Protein AF-A0A7C1RM01-F1 (afdb_monomer_lite)

Structure (mmCIF, N/CA/C/O backbone):
data_AF-A0A7C1RM01-F1
#
_entry.id   AF-A0A7C1RM01-F1
#
loop_
_atom_site.group_PDB
_atom_site.id
_atom_site.type_symbol
_atom_site.label_atom_id
_atom_site.label_alt_id
_atom_site.label_comp_id
_atom_site.label_asym_id
_atom_site.label_entity_id
_atom_site.label_seq_id
_atom_site.pdbx_PDB_ins_code
_atom_site.Cartn_x
_atom_site.Cartn_y
_atom_site.Cartn_z
_atom_site.occupancy
_atom_site.B_iso_or_equiv
_atom_site.auth_seq_id
_atom_site.auth_comp_id
_atom_site.auth_asym_id
_atom_site.auth_atom_id
_atom_site.pdbx_PDB_model_num
ATOM 1 N N . MET A 1 1 ? -4.391 21.012 17.751 1.00 65.88 1 MET A N 1
ATOM 2 C CA . MET A 1 1 ? -4.973 19.839 17.052 1.00 65.88 1 MET A CA 1
ATOM 3 C C . MET A 1 1 ? -4.361 19.660 15.661 1.00 65.88 1 MET A C 1
ATOM 5 O O . MET A 1 1 ? -3.686 18.663 15.457 1.00 65.88 1 MET A O 1
ATOM 9 N N . LEU A 1 2 ? -4.520 20.613 14.727 1.00 83.38 2 LEU A N 1
ATOM 10 C CA . LEU A 1 2 ? -3.969 20.498 13.360 1.00 83.38 2 LEU A CA 1
ATOM 11 C C . LEU A 1 2 ? -2.437 20.622 13.273 1.00 83.38 2 LEU A C 1
ATOM 13 O O . LEU A 1 2 ? -1.828 20.063 12.369 1.00 83.38 2 LEU A O 1
ATOM 17 N N . GLU A 1 3 ? -1.803 21.294 14.234 1.00 90.94 3 GLU A N 1
ATOM 18 C CA . GLU A 1 3 ? -0.340 21.450 14.289 1.00 90.94 3 GLU A CA 1
ATOM 19 C C . GLU A 1 3 ? 0.407 20.107 14.355 1.00 90.94 3 GLU A C 1
ATOM 21 O O . GLU A 1 3 ? 1.498 19.980 13.806 1.00 90.94 3 GLU A O 1
ATOM 26 N N . ASN A 1 4 ? -0.221 19.067 14.916 1.00 91.81 4 ASN A N 1
ATOM 27 C CA . ASN A 1 4 ? 0.348 17.717 14.983 1.00 91.81 4 ASN A CA 1
ATOM 28 C C . ASN A 1 4 ? 0.465 17.032 13.609 1.00 91.81 4 ASN A C 1
ATOM 30 O O . ASN A 1 4 ? 1.186 16.048 13.482 1.00 91.81 4 ASN A O 1
ATOM 34 N N . TYR A 1 5 ? -0.211 17.543 12.575 1.00 94.50 5 TYR A N 1
ATOM 35 C CA . TYR A 1 5 ? -0.106 17.027 11.206 1.00 94.50 5 TYR A CA 1
ATOM 36 C C . TYR A 1 5 ? 1.034 17.679 10.415 1.00 94.50 5 TYR A C 1
ATOM 38 O O . TYR A 1 5 ? 1.442 17.146 9.382 1.00 94.50 5 TYR A O 1
ATOM 46 N N . ILE A 1 6 ? 1.591 18.800 10.895 1.00 95.19 6 ILE A N 1
ATOM 47 C CA . ILE A 1 6 ? 2.700 19.495 10.226 1.00 95.19 6 ILE A CA 1
ATOM 48 C C . ILE A 1 6 ? 3.919 18.567 10.063 1.00 95.19 6 ILE A C 1
ATOM 50 O O . ILE A 1 6 ? 4.421 18.476 8.941 1.00 95.19 6 ILE A O 1
ATOM 54 N N . PRO A 1 7 ? 4.369 17.809 11.088 1.00 95.88 7 PRO A N 1
ATOM 55 C CA . PRO A 1 7 ? 5.474 16.863 10.926 1.00 95.88 7 PRO A CA 1
ATOM 56 C C . PRO A 1 7 ? 5.212 15.792 9.859 1.00 95.88 7 PRO A C 1
ATOM 58 O O . PRO A 1 7 ? 6.122 15.445 9.109 1.00 95.88 7 PRO A O 1
ATOM 61 N N . VAL A 1 8 ? 3.971 15.303 9.745 1.00 96.00 8 VAL A N 1
ATOM 62 C CA . VAL A 1 8 ? 3.583 14.297 8.740 1.00 96.00 8 VAL A CA 1
ATOM 63 C C . VAL A 1 8 ? 3.690 14.874 7.330 1.00 96.00 8 VAL A C 1
ATOM 65 O O . VAL A 1 8 ? 4.280 14.254 6.446 1.00 96.00 8 VAL A O 1
ATOM 68 N N . LEU A 1 9 ? 3.179 16.089 7.118 1.00 96.25 9 LEU A N 1
ATOM 69 C CA . LEU A 1 9 ? 3.267 16.770 5.825 1.00 96.25 9 LEU A CA 1
ATOM 70 C C . LEU A 1 9 ? 4.715 17.078 5.438 1.00 96.25 9 LEU A C 1
ATOM 72 O O . LEU A 1 9 ? 5.098 16.872 4.287 1.00 96.25 9 LEU A O 1
ATOM 76 N N . VAL A 1 10 ? 5.533 17.519 6.397 1.00 97.00 10 VAL A N 1
ATOM 77 C CA . VAL A 1 10 ? 6.968 17.745 6.181 1.00 97.00 10 VAL A CA 1
ATOM 78 C C . VAL A 1 10 ? 7.660 16.439 5.798 1.00 97.00 10 VAL A C 1
ATOM 80 O O . VAL A 1 10 ? 8.437 16.430 4.848 1.00 97.00 10 VAL A O 1
ATOM 83 N N . PHE A 1 11 ? 7.350 15.328 6.469 1.00 97.56 11 PHE A N 1
ATOM 84 C CA . PHE A 1 11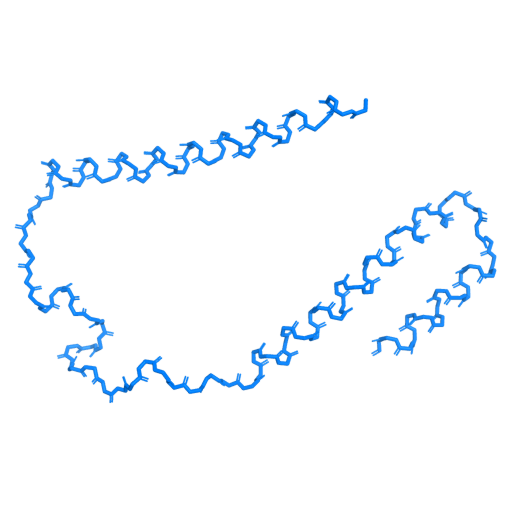 ? 7.928 14.025 6.145 1.00 97.56 11 PHE A CA 1
ATOM 85 C C . PHE A 1 11 ? 7.578 13.574 4.722 1.00 97.56 11 PHE A C 1
ATOM 87 O O . PHE A 1 11 ? 8.469 13.187 3.965 1.00 97.56 11 PHE A O 1
ATOM 94 N N . ILE A 1 12 ? 6.308 13.695 4.321 1.00 97.88 12 ILE A N 1
ATOM 95 C CA . ILE A 1 12 ? 5.866 13.394 2.951 1.00 97.88 12 ILE A CA 1
ATOM 96 C C . ILE A 1 12 ? 6.603 14.287 1.945 1.00 97.88 12 ILE A C 1
ATOM 98 O O . ILE A 1 12 ? 7.149 13.787 0.961 1.00 97.88 12 ILE A O 1
ATOM 102 N N . ALA A 1 13 ? 6.670 15.596 2.201 1.00 98.19 13 ALA A N 1
ATOM 103 C CA . ALA A 1 13 ? 7.330 16.547 1.312 1.00 98.19 13 ALA A CA 1
ATOM 104 C C . ALA A 1 13 ? 8.828 16.246 1.156 1.00 98.19 13 ALA A C 1
ATOM 106 O O . ALA A 1 13 ? 9.338 16.222 0.037 1.00 98.19 13 ALA A O 1
ATOM 107 N N . VAL A 1 14 ? 9.530 15.965 2.257 1.00 98.25 14 VAL A N 1
ATOM 108 C CA . VAL A 1 14 ? 10.946 15.574 2.245 1.00 98.25 14 VAL A CA 1
ATOM 109 C C . VAL A 1 14 ? 11.143 14.254 1.505 1.00 98.25 14 VAL A C 1
ATOM 111 O O . VAL A 1 14 ? 12.057 14.165 0.688 1.00 98.25 14 VAL A O 1
ATOM 114 N N . GLY A 1 15 ? 10.277 13.259 1.715 1.00 98.25 15 GLY A N 1
ATOM 115 C CA . GLY A 1 15 ? 10.327 11.985 0.994 1.00 98.25 15 GLY A CA 1
ATOM 116 C C . GLY A 1 15 ? 10.192 12.164 -0.520 1.00 98.25 15 GLY A C 1
ATOM 117 O O . GLY A 1 15 ? 11.023 11.663 -1.281 1.00 98.25 15 GLY A O 1
ATOM 118 N N . PHE A 1 16 ? 9.210 12.951 -0.963 1.00 98.31 16 PHE A N 1
ATOM 119 C CA . PHE A 1 16 ? 9.042 13.294 -2.378 1.00 98.31 16 PHE A CA 1
ATOM 120 C C . PHE A 1 16 ? 10.230 14.080 -2.936 1.00 98.31 16 PHE A C 1
ATOM 122 O O . PHE A 1 16 ? 10.726 13.748 -4.014 1.00 98.31 16 PHE A O 1
ATOM 129 N N . MET A 1 17 ? 10.717 15.090 -2.207 1.00 98.38 17 MET A N 1
ATOM 130 C CA . MET A 1 17 ? 11.887 15.875 -2.608 1.00 98.38 17 MET A CA 1
ATOM 131 C C . MET A 1 17 ? 13.125 14.993 -2.760 1.00 98.38 17 MET A C 1
ATOM 133 O O . MET A 1 17 ? 13.842 15.118 -3.749 1.00 98.38 17 MET A O 1
ATOM 137 N N . MET A 1 18 ? 13.354 14.071 -1.827 1.00 98.19 18 MET A N 1
ATOM 138 C CA . MET A 1 18 ? 14.489 13.155 -1.860 1.00 98.19 18 MET A CA 1
ATOM 139 C C . MET A 1 18 ? 14.384 12.167 -3.030 1.00 98.19 18 MET A C 1
ATOM 141 O O . MET A 1 18 ? 15.345 11.984 -3.777 1.00 98.19 18 MET A O 1
ATOM 145 N N . GLY A 1 19 ? 13.205 11.576 -3.252 1.00 98.12 19 GLY A N 1
ATOM 146 C CA . GLY A 1 19 ? 12.965 10.689 -4.394 1.00 98.12 19 GLY A CA 1
ATOM 147 C C . GLY A 1 19 ? 13.177 11.401 -5.734 1.00 98.12 19 GLY A C 1
ATOM 148 O O . GLY A 1 19 ? 13.890 10.901 -6.606 1.00 98.12 19 GLY A O 1
ATOM 149 N N . ALA A 1 20 ? 12.632 12.611 -5.878 1.00 98.06 20 ALA A N 1
ATOM 150 C CA . ALA A 1 20 ? 12.835 13.438 -7.061 1.00 98.06 20 ALA A CA 1
ATOM 151 C C . ALA A 1 20 ? 14.311 13.829 -7.241 1.00 98.06 20 ALA A C 1
ATOM 153 O O . ALA A 1 20 ? 14.830 13.743 -8.356 1.00 98.06 20 ALA A O 1
ATOM 154 N N . MET A 1 21 ? 15.002 14.202 -6.158 1.00 98.12 21 MET A N 1
ATOM 155 C CA . MET A 1 21 ? 16.430 14.522 -6.166 1.00 98.12 21 MET A CA 1
ATOM 156 C C . MET A 1 21 ? 17.248 13.348 -6.705 1.00 98.12 21 MET A C 1
ATOM 158 O O . MET A 1 21 ? 18.029 13.548 -7.632 1.00 98.12 21 MET A O 1
ATOM 162 N N . PHE A 1 22 ? 17.054 12.130 -6.194 1.00 97.69 22 PHE A N 1
ATOM 163 C CA . PHE A 1 22 ? 17.815 10.966 -6.655 1.00 97.69 22 PHE A CA 1
ATOM 164 C C . PHE A 1 22 ? 17.529 10.607 -8.114 1.00 97.69 22 PHE A C 1
ATOM 166 O O . PHE A 1 22 ? 18.462 10.309 -8.860 1.00 97.69 22 PHE A O 1
ATOM 173 N N . ILE A 1 23 ? 16.272 10.700 -8.560 1.00 97.50 23 ILE A N 1
ATOM 174 C CA . ILE A 1 23 ? 15.920 10.483 -9.970 1.00 97.50 23 ILE A CA 1
ATOM 175 C C . ILE A 1 23 ? 16.593 11.534 -10.865 1.00 97.50 23 ILE A C 1
ATOM 177 O O . ILE A 1 23 ? 17.160 11.193 -11.906 1.00 97.50 23 ILE A O 1
ATOM 181 N N . MET A 1 24 ? 16.552 12.810 -10.475 1.00 97.25 24 MET A N 1
ATOM 182 C CA . MET A 1 24 ? 17.166 13.904 -11.233 1.00 97.25 24 MET A CA 1
ATOM 183 C C . MET A 1 24 ? 18.687 13.786 -11.262 1.00 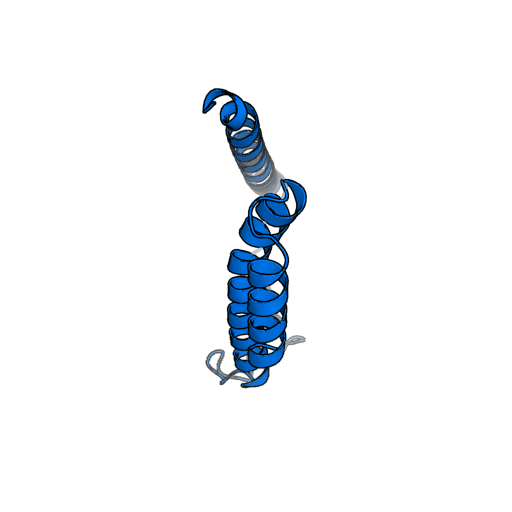97.25 24 MET A C 1
ATOM 185 O O . MET A 1 24 ? 19.287 13.888 -12.332 1.00 97.25 24 MET A O 1
ATOM 189 N N . PHE A 1 25 ? 19.302 13.509 -10.115 1.00 96.69 25 PHE A N 1
ATOM 190 C CA . PHE A 1 25 ? 20.735 13.282 -10.000 1.00 96.69 25 PHE A CA 1
ATOM 191 C C . PHE A 1 25 ? 21.175 12.107 -10.879 1.00 96.69 25 PHE A C 1
ATOM 193 O O . PHE A 1 25 ? 22.077 12.265 -11.699 1.00 96.69 25 PHE A O 1
ATOM 200 N N . GLY A 1 26 ? 20.475 10.970 -10.804 1.00 95.50 26 GLY A N 1
ATOM 201 C CA . GLY A 1 26 ? 20.732 9.805 -11.650 1.00 95.50 26 GLY A CA 1
ATOM 202 C C . GLY A 1 26 ? 20.626 10.123 -13.143 1.00 95.50 26 GLY A C 1
ATOM 203 O O . GLY A 1 26 ? 21.494 9.726 -13.919 1.00 95.50 26 GLY A O 1
ATOM 204 N N . LYS A 1 27 ? 19.623 10.906 -13.562 1.00 94.81 27 LYS A N 1
ATOM 205 C CA . LYS A 1 27 ? 19.475 11.351 -14.960 1.00 94.81 27 LYS A CA 1
ATOM 206 C C . LYS A 1 27 ? 20.602 12.280 -15.415 1.00 94.81 27 LYS A C 1
ATOM 208 O O . LYS A 1 27 ? 21.098 12.111 -16.527 1.00 94.81 27 LYS A O 1
ATOM 213 N N . ILE A 1 28 ? 20.997 13.253 -14.591 1.00 95.38 28 ILE A N 1
ATOM 214 C CA . ILE A 1 28 ? 22.085 14.194 -14.908 1.00 95.38 28 ILE A CA 1
ATOM 215 C C . ILE A 1 28 ? 23.406 13.433 -15.030 1.00 95.38 28 ILE A C 1
ATOM 217 O O . ILE A 1 28 ? 24.103 13.559 -16.034 1.00 95.38 28 ILE A O 1
ATOM 221 N N . PHE A 1 29 ? 23.713 12.593 -14.044 1.00 94.38 29 PHE A N 1
ATOM 222 C CA . PHE A 1 29 ? 24.943 11.811 -14.016 1.00 94.38 29 PHE A CA 1
ATOM 223 C C . PHE A 1 29 ? 24.995 10.800 -15.166 1.00 94.38 29 PHE A C 1
ATOM 225 O O . PHE A 1 29 ? 26.016 10.678 -15.840 1.00 94.38 29 PHE A O 1
ATOM 232 N N . SER A 1 30 ? 23.866 10.148 -15.468 1.00 92.12 30 SER A N 1
ATOM 233 C CA . SER A 1 30 ? 23.732 9.288 -16.643 1.00 92.12 30 SER A CA 1
ATOM 234 C C . SER A 1 30 ? 23.984 10.067 -17.934 1.00 92.12 30 SER A C 1
ATOM 236 O O . SER A 1 30 ? 24.793 9.629 -18.738 1.00 92.12 30 SER A O 1
ATOM 238 N N . LYS A 1 31 ? 23.397 11.255 -18.130 1.00 90.00 31 LYS A N 1
ATOM 239 C CA . LYS A 1 31 ? 23.679 12.073 -19.325 1.00 90.00 31 LYS A CA 1
ATOM 240 C C . LYS A 1 31 ? 25.152 12.466 -19.466 1.00 90.00 31 LYS A C 1
ATOM 242 O O . LYS A 1 31 ? 25.628 12.562 -20.590 1.00 90.00 31 LYS A O 1
ATOM 247 N N . LEU A 1 32 ? 25.850 12.711 -18.357 1.00 92.81 32 LEU A N 1
ATOM 248 C CA . LEU A 1 32 ? 27.252 13.139 -18.370 1.00 92.81 32 LEU A CA 1
ATOM 249 C C . LEU A 1 32 ? 28.234 11.983 -18.602 1.00 92.81 32 LEU A C 1
ATOM 251 O O . LEU A 1 32 ? 29.262 12.187 -19.241 1.00 92.81 32 LEU A O 1
ATOM 255 N N . LEU A 1 33 ? 27.941 10.788 -18.080 1.00 93.81 33 LEU A N 1
ATOM 256 C CA . LEU A 1 33 ? 28.891 9.666 -18.064 1.00 93.81 33 LEU A CA 1
ATOM 257 C C . LEU A 1 33 ? 28.523 8.497 -18.982 1.00 93.81 33 LEU A C 1
ATOM 259 O O . LEU A 1 33 ? 29.363 7.637 -19.248 1.00 93.81 33 LEU A O 1
ATOM 263 N N . LYS A 1 34 ? 27.273 8.404 -19.442 1.00 89.00 34 LYS A N 1
ATOM 264 C CA . LYS A 1 34 ? 26.814 7.272 -20.252 1.00 89.00 34 LYS A CA 1
ATOM 265 C C . LYS A 1 34 ? 27.442 7.316 -21.643 1.00 89.00 34 LYS A C 1
ATOM 267 O O . LYS A 1 34 ? 27.436 8.336 -22.324 1.00 89.00 34 LYS A O 1
ATOM 272 N N . VAL A 1 35 ? 27.849 6.145 -22.126 1.00 87.19 35 VAL A N 1
ATOM 273 C CA . VAL A 1 35 ? 28.079 5.917 -23.557 1.00 87.19 35 VAL A CA 1
ATOM 274 C C . VAL A 1 35 ? 26.721 5.748 -24.239 1.00 87.19 35 VAL A C 1
ATOM 276 O O . VAL A 1 35 ? 26.118 4.671 -24.209 1.00 87.19 35 VAL A O 1
ATOM 279 N N . ASP A 1 36 ? 26.199 6.833 -24.807 1.00 85.12 36 ASP A N 1
ATOM 280 C CA . ASP A 1 36 ? 24.871 6.834 -25.415 1.00 85.12 36 ASP A CA 1
ATOM 281 C C . ASP A 1 36 ? 24.896 6.221 -26.823 1.00 85.12 36 ASP A C 1
ATOM 283 O O . ASP A 1 36 ? 25.333 6.831 -27.796 1.00 85.12 36 ASP A O 1
ATOM 287 N N . ARG A 1 37 ? 24.466 4.959 -26.919 1.00 89.44 37 ARG A N 1
ATOM 288 C CA . ARG A 1 37 ? 24.313 4.214 -28.180 1.00 89.44 37 ARG A CA 1
ATOM 289 C C . ARG A 1 37 ? 22.940 3.542 -28.214 1.00 89.44 37 ARG A C 1
ATOM 291 O O . ARG A 1 37 ? 22.879 2.315 -28.018 1.00 89.44 37 ARG A O 1
ATOM 298 N N . PRO A 1 38 ? 21.854 4.327 -28.357 1.00 90.12 38 PRO A N 1
ATOM 299 C CA . PRO A 1 38 ? 20.519 3.781 -28.533 1.00 90.12 38 PRO A CA 1
ATOM 300 C C . PRO A 1 38 ? 20.474 3.013 -29.853 1.00 90.12 38 PRO A C 1
ATOM 302 O O . PRO A 1 38 ? 21.011 3.454 -30.866 1.00 90.12 38 PRO A O 1
ATOM 305 N N . ASN A 1 39 ? 19.861 1.840 -29.835 1.00 91.94 39 ASN A N 1
ATOM 306 C CA . ASN A 1 39 ? 19.523 1.110 -31.046 1.00 91.94 39 ASN A CA 1
ATOM 307 C C . ASN A 1 39 ? 18.122 0.504 -30.859 1.00 91.94 39 ASN A C 1
ATOM 309 O O . ASN A 1 39 ? 17.694 0.356 -29.710 1.00 91.94 39 ASN A O 1
ATOM 313 N N . PRO A 1 40 ? 17.406 0.179 -31.947 1.00 90.00 40 PRO A N 1
ATOM 314 C CA . PRO A 1 40 ? 16.047 -0.348 -31.854 1.00 90.00 40 PRO A CA 1
ATOM 315 C C . PRO A 1 40 ? 15.944 -1.588 -30.955 1.00 90.00 40 PRO A C 1
ATOM 317 O O . PRO A 1 40 ? 15.067 -1.639 -30.108 1.00 90.00 40 PRO A O 1
ATOM 320 N N . ALA A 1 41 ? 16.910 -2.508 -31.037 1.00 87.50 41 ALA A N 1
ATOM 321 C CA . ALA A 1 41 ? 16.936 -3.738 -30.236 1.00 87.50 41 ALA A CA 1
ATOM 322 C C . ALA A 1 41 ? 17.189 -3.527 -28.723 1.00 87.50 41 ALA A C 1
ATOM 324 O O . ALA A 1 41 ? 16.871 -4.385 -27.913 1.00 87.50 41 ALA A O 1
ATOM 325 N N . LYS A 1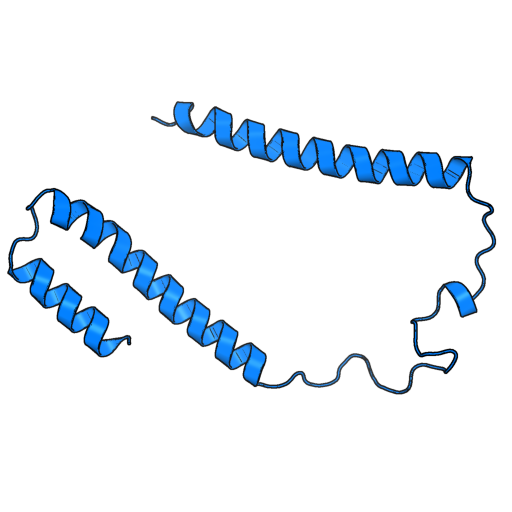 42 ? 17.794 -2.406 -28.307 1.00 87.88 42 LYS A N 1
ATOM 326 C CA . LYS A 1 42 ? 17.979 -2.033 -26.888 1.00 87.88 42 LYS A CA 1
ATOM 327 C C . LYS A 1 42 ? 16.758 -1.330 -26.307 1.00 87.88 42 LYS A C 1
ATOM 329 O O . LYS A 1 42 ? 16.665 -1.194 -25.091 1.00 87.88 42 LYS A O 1
ATOM 334 N N . LEU A 1 43 ? 15.919 -0.774 -27.177 1.00 91.75 43 LEU A N 1
ATOM 335 C CA . LEU A 1 43 ? 14.715 -0.034 -26.813 1.00 91.75 43 LEU A CA 1
ATOM 336 C C . LEU A 1 43 ? 13.449 -0.874 -27.016 1.00 91.75 43 LEU A C 1
ATOM 338 O O . LEU A 1 43 ? 12.383 -0.441 -26.584 1.00 91.75 43 LEU A O 1
ATOM 342 N N . SER A 1 44 ? 13.562 -2.044 -27.650 1.00 89.06 44 SER A N 1
ATOM 343 C CA . SER A 1 44 ? 12.480 -3.012 -27.759 1.00 89.06 44 SER A CA 1
ATOM 344 C C . SER A 1 44 ? 12.214 -3.678 -26.403 1.00 89.06 44 SER A C 1
ATOM 346 O O . SER A 1 44 ? 13.140 -3.830 -25.595 1.00 89.06 44 SER A O 1
ATOM 348 N N . PRO A 1 45 ? 10.965 -4.087 -26.135 1.00 89.00 45 PRO A N 1
ATOM 349 C CA . PRO A 1 45 ? 10.623 -4.944 -25.010 1.00 89.00 45 PRO A CA 1
ATOM 350 C C . PRO A 1 45 ? 11.513 -6.184 -24.934 1.00 89.00 45 PRO A C 1
ATOM 352 O O . PRO A 1 45 ? 12.021 -6.696 -25.934 1.00 89.00 45 PRO A O 1
ATOM 355 N N . PHE A 1 46 ? 11.733 -6.647 -23.709 1.00 86.62 46 PHE A N 1
ATOM 356 C CA . PHE A 1 46 ? 12.537 -7.832 -23.467 1.00 86.62 46 PHE A CA 1
ATOM 357 C C . PHE A 1 46 ? 11.697 -9.090 -23.706 1.00 86.62 46 PHE A C 1
ATOM 359 O O . PHE A 1 46 ? 10.834 -9.395 -22.893 1.00 86.62 46 PHE A O 1
ATOM 366 N N . GLU A 1 47 ? 12.004 -9.827 -24.775 1.00 88.00 47 GLU A N 1
ATOM 367 C CA . GLU A 1 47 ? 11.369 -11.112 -25.111 1.00 88.00 47 GLU A CA 1
ATOM 368 C C . GLU A 1 47 ? 12.433 -12.137 -25.552 1.00 88.00 47 GLU A C 1
ATOM 370 O O . GLU A 1 47 ? 12.401 -12.697 -26.642 1.00 88.00 47 GLU A O 1
ATOM 375 N N . CYS A 1 48 ? 13.488 -12.313 -24.744 1.00 85.50 48 CYS A N 1
ATOM 376 C CA . CYS A 1 48 ? 14.586 -13.262 -25.010 1.00 85.50 48 CYS A CA 1
ATOM 377 C C . CYS A 1 48 ? 15.260 -13.146 -26.402 1.00 85.50 48 CYS A C 1
ATOM 379 O O . CYS A 1 48 ? 15.902 -14.092 -26.856 1.00 85.50 48 CYS A O 1
ATOM 381 N N . GLY A 1 49 ? 15.162 -11.985 -27.062 1.00 83.81 49 GLY A N 1
ATOM 382 C CA . GLY A 1 49 ? 15.713 -11.735 -28.400 1.00 83.81 49 GLY A CA 1
ATOM 383 C C . GLY A 1 49 ? 14.750 -12.004 -29.562 1.00 83.81 49 GLY A C 1
ATOM 384 O O . GLY A 1 49 ? 15.173 -11.907 -30.712 1.00 83.81 49 GLY A O 1
ATOM 385 N N . PHE A 1 50 ? 13.490 -12.325 -29.270 1.00 81.62 50 PHE A N 1
ATOM 386 C CA . PHE A 1 50 ? 12.416 -12.445 -30.248 1.00 81.62 50 PHE A CA 1
ATOM 387 C C . PHE A 1 50 ? 11.586 -11.161 -30.334 1.00 81.62 50 PHE A C 1
ATOM 389 O O . PHE A 1 50 ? 11.640 -10.309 -29.445 1.00 81.62 50 PHE A O 1
ATOM 396 N N . ASP A 1 51 ? 10.829 -11.038 -31.421 1.00 82.06 51 ASP A N 1
ATOM 397 C CA . ASP A 1 51 ? 9.808 -10.005 -31.552 1.00 82.06 51 ASP A CA 1
ATOM 398 C C . ASP A 1 51 ? 8.604 -10.337 -30.656 1.00 82.06 51 ASP A C 1
ATOM 400 O O . ASP A 1 51 ? 8.335 -11.499 -30.349 1.00 82.06 51 ASP A O 1
ATOM 404 N N . GLU A 1 52 ? 7.885 -9.303 -30.231 1.00 80.19 52 GLU A N 1
ATOM 405 C CA . GLU A 1 52 ? 6.732 -9.399 -29.332 1.00 80.19 52 GLU A CA 1
ATOM 406 C C . GLU A 1 52 ? 5.668 -10.364 -29.892 1.00 80.19 52 GLU A C 1
ATOM 408 O O . GLU A 1 52 ? 5.102 -10.136 -30.963 1.00 80.19 52 GLU A O 1
ATOM 413 N N . PHE A 1 53 ? 5.397 -11.458 -29.171 1.00 69.50 53 PHE A N 1
ATOM 414 C CA . PHE A 1 53 ? 4.499 -12.519 -29.643 1.00 69.50 53 PHE A CA 1
ATOM 415 C C . PHE A 1 53 ? 3.011 -12.235 -29.401 1.00 69.50 53 PHE A C 1
ATOM 417 O O . PHE A 1 53 ? 2.168 -12.716 -30.159 1.00 69.50 53 PHE A O 1
ATOM 424 N N . GLU A 1 54 ? 2.676 -11.493 -28.341 1.00 71.06 54 GLU A N 1
ATOM 425 C CA . GLU A 1 54 ? 1.296 -11.306 -27.882 1.00 71.06 54 GLU A CA 1
ATOM 426 C C . GLU A 1 54 ? 0.880 -9.830 -27.840 1.00 71.06 54 GLU A C 1
ATOM 428 O O . GLU A 1 54 ? 1.681 -8.930 -27.592 1.00 71.06 54 GLU A O 1
ATOM 433 N N . ASP A 1 55 ? -0.415 -9.583 -28.059 1.00 74.62 55 ASP A N 1
ATOM 434 C CA . ASP A 1 55 ? -1.022 -8.267 -27.857 1.00 74.62 55 ASP A CA 1
ATOM 435 C C . ASP A 1 55 ? -1.014 -7.923 -26.358 1.00 74.62 55 ASP A C 1
ATOM 437 O O . ASP A 1 55 ? -1.573 -8.648 -25.530 1.00 74.62 55 ASP A O 1
ATOM 441 N N . ALA A 1 56 ? -0.445 -6.765 -26.009 1.00 76.75 56 ALA A N 1
ATOM 442 C CA . ALA A 1 56 ? -0.393 -6.237 -24.644 1.00 76.75 56 ALA A CA 1
ATOM 443 C C . ALA A 1 56 ? -1.780 -6.012 -23.998 1.00 76.75 56 ALA A C 1
ATOM 445 O O . ALA A 1 56 ? -1.872 -5.644 -22.825 1.00 76.75 56 ALA A O 1
ATOM 446 N N . ARG A 1 57 ? -2.874 -6.194 -24.750 1.00 79.62 57 ARG A N 1
ATOM 447 C CA . ARG A 1 57 ? -4.268 -6.034 -24.306 1.00 79.62 57 ARG A CA 1
ATOM 448 C C . ARG A 1 57 ? -4.979 -7.350 -23.992 1.00 79.62 57 ARG A C 1
ATOM 450 O O . ARG A 1 57 ? -6.211 -7.418 -24.047 1.00 79.62 57 ARG A O 1
ATOM 457 N N . MET A 1 58 ? -4.238 -8.396 -23.645 1.00 82.06 58 MET A N 1
ATOM 458 C CA . MET A 1 58 ? -4.833 -9.637 -23.160 1.00 82.06 58 MET A CA 1
ATOM 459 C C . MET A 1 58 ? -5.639 -9.417 -21.869 1.00 82.06 58 MET A C 1
ATOM 461 O O . MET A 1 58 ? -5.331 -8.563 -21.033 1.00 82.06 58 MET A O 1
ATOM 465 N N . LYS A 1 59 ? -6.709 -10.198 -21.699 1.00 85.75 59 LYS A N 1
ATOM 466 C CA . LYS A 1 59 ? -7.491 -10.167 -20.461 1.00 85.75 59 LYS A CA 1
ATOM 467 C C . LYS A 1 59 ? -6.677 -10.824 -19.355 1.00 85.75 59 LYS A C 1
ATOM 469 O O . LYS A 1 59 ? -6.313 -11.991 -19.466 1.00 85.75 59 LYS A O 1
ATOM 474 N N . PHE A 1 60 ? -6.443 -10.080 -18.284 1.00 86.25 60 PHE A N 1
ATOM 475 C CA . PHE A 1 60 ? -5.882 -10.637 -17.063 1.00 86.25 60 PHE A CA 1
ATOM 476 C C . PHE A 1 60 ? -6.884 -11.571 -16.388 1.00 86.25 60 PHE A C 1
ATOM 478 O O . PHE A 1 60 ? -8.100 -11.457 -16.563 1.00 86.25 60 PHE A O 1
ATOM 485 N N . ASP A 1 61 ? -6.353 -12.501 -15.606 1.00 92.62 61 ASP A N 1
ATOM 486 C CA . ASP A 1 61 ? -7.164 -13.461 -14.879 1.00 92.62 61 ASP A CA 1
ATOM 487 C C . ASP A 1 61 ? -8.117 -12.757 -13.894 1.00 92.62 61 ASP A C 1
ATOM 489 O O . ASP A 1 61 ? -7.730 -11.840 -13.164 1.00 92.62 61 ASP A O 1
ATOM 493 N N . VAL A 1 62 ? -9.370 -13.213 -13.842 1.00 94.25 62 VAL A N 1
ATOM 494 C CA . VAL A 1 62 ? -10.410 -12.666 -12.956 1.00 94.25 62 VAL A CA 1
ATOM 495 C C . VAL A 1 62 ? -10.020 -12.791 -11.476 1.00 94.25 62 VAL A C 1
ATOM 497 O O . VAL A 1 62 ? -10.505 -12.026 -10.645 1.00 94.25 62 VAL A O 1
ATOM 500 N N . ARG A 1 63 ? -9.090 -13.687 -11.125 1.00 96.06 63 ARG A N 1
ATOM 501 C CA . ARG A 1 63 ? -8.556 -13.832 -9.765 1.00 96.06 63 ARG A CA 1
ATOM 502 C C . ARG A 1 63 ? -8.041 -12.515 -9.177 1.00 96.06 63 ARG A C 1
ATOM 504 O O . ARG A 1 63 ? -8.324 -12.245 -8.015 1.00 96.06 63 ARG A O 1
ATOM 511 N N . TYR A 1 64 ? -7.371 -11.661 -9.955 1.00 94.88 64 TYR A N 1
ATOM 512 C CA . TYR A 1 64 ? -6.903 -10.358 -9.454 1.00 94.88 64 TYR A CA 1
ATOM 513 C C . TYR A 1 64 ? -8.064 -9.430 -9.077 1.00 94.88 64 TYR A C 1
ATOM 515 O O . TYR A 1 64 ? -8.005 -8.733 -8.067 1.00 94.88 64 TYR A O 1
ATOM 523 N N . TYR A 1 65 ? -9.141 -9.462 -9.862 1.00 95.25 65 TYR A N 1
ATOM 524 C CA . TYR A 1 65 ? -10.359 -8.706 -9.587 1.00 95.25 65 TYR A CA 1
ATOM 525 C C . TYR A 1 65 ? -11.077 -9.213 -8.330 1.00 95.25 65 TYR A C 1
ATOM 527 O O . TYR A 1 65 ? -11.477 -8.408 -7.492 1.00 95.25 65 TYR A O 1
ATOM 535 N N . LEU A 1 66 ? -11.186 -10.536 -8.161 1.00 96.44 66 LEU A N 1
ATOM 536 C CA . LEU A 1 66 ? -11.788 -11.130 -6.963 1.00 96.44 66 LEU A CA 1
ATOM 537 C C . LEU A 1 66 ? -11.001 -10.767 -5.699 1.00 96.44 66 LEU A C 1
ATOM 539 O O . LEU A 1 66 ? -11.607 -10.394 -4.699 1.00 96.44 66 LEU A O 1
ATOM 543 N N . VAL A 1 67 ? -9.665 -10.805 -5.758 1.00 96.69 67 VAL A N 1
ATOM 544 C CA . VAL A 1 67 ? -8.804 -10.381 -4.641 1.00 96.69 67 VAL A CA 1
ATOM 545 C C . VAL A 1 67 ? -8.999 -8.895 -4.326 1.00 96.69 67 VAL A C 1
ATOM 547 O O . VAL A 1 67 ? -9.110 -8.537 -3.158 1.00 96.69 67 VAL A O 1
ATOM 550 N N . ALA A 1 68 ? -9.092 -8.030 -5.341 1.00 97.25 68 ALA A N 1
ATOM 551 C CA . ALA A 1 68 ? -9.297 -6.597 -5.138 1.00 97.25 68 ALA A CA 1
ATOM 552 C C . ALA A 1 68 ? -10.661 -6.273 -4.504 1.00 97.25 68 ALA A C 1
ATOM 554 O O . ALA A 1 68 ? -10.727 -5.458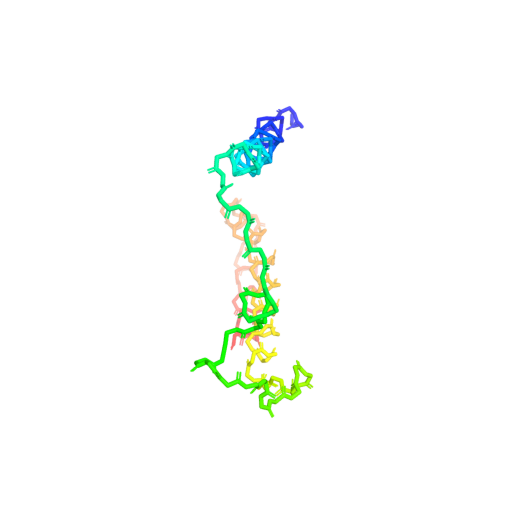 -3.589 1.00 97.25 68 ALA A O 1
ATOM 555 N N . ILE A 1 69 ? -11.744 -6.919 -4.949 1.00 96.19 69 ILE A N 1
ATOM 556 C CA . ILE A 1 69 ? -13.070 -6.725 -4.338 1.00 96.19 69 ILE A CA 1
ATOM 557 C C . ILE A 1 69 ? -13.102 -7.245 -2.910 1.00 96.19 69 ILE A C 1
ATOM 559 O O . ILE A 1 69 ? -13.625 -6.562 -2.033 1.00 96.19 69 ILE A O 1
ATOM 563 N N . LEU A 1 70 ? -12.525 -8.422 -2.667 1.00 94.81 70 LEU A N 1
ATOM 564 C CA . LEU A 1 70 ? -12.430 -8.973 -1.323 1.00 94.81 70 LEU A CA 1
ATOM 565 C C . LEU A 1 70 ? -11.665 -8.020 -0.394 1.00 94.81 70 LEU A C 1
ATOM 567 O O . LEU A 1 70 ? -12.123 -7.744 0.709 1.00 94.81 70 LEU A O 1
ATOM 571 N N . PHE A 1 71 ? -10.549 -7.455 -0.868 1.00 96.00 71 PHE A N 1
ATOM 572 C CA . PHE A 1 71 ? -9.795 -6.439 -0.135 1.00 96.00 71 PHE A CA 1
ATOM 573 C C . PHE A 1 71 ? -10.644 -5.201 0.182 1.00 96.00 71 PHE A C 1
ATOM 575 O O . PHE A 1 71 ? -10.631 -4.749 1.318 1.00 96.00 71 PHE A O 1
ATOM 582 N N . ILE A 1 72 ? -11.417 -4.681 -0.778 1.00 95.50 72 ILE A N 1
ATOM 583 C CA . ILE A 1 72 ? -12.291 -3.514 -0.557 1.00 95.50 72 ILE A CA 1
ATOM 584 C C . ILE A 1 72 ? -13.354 -3.803 0.511 1.00 95.50 72 ILE A C 1
ATOM 586 O O . ILE A 1 72 ? -13.636 -2.944 1.343 1.00 95.50 72 ILE A O 1
ATOM 590 N N . ILE A 1 73 ? -13.950 -4.999 0.496 1.00 93.94 73 ILE A N 1
ATOM 5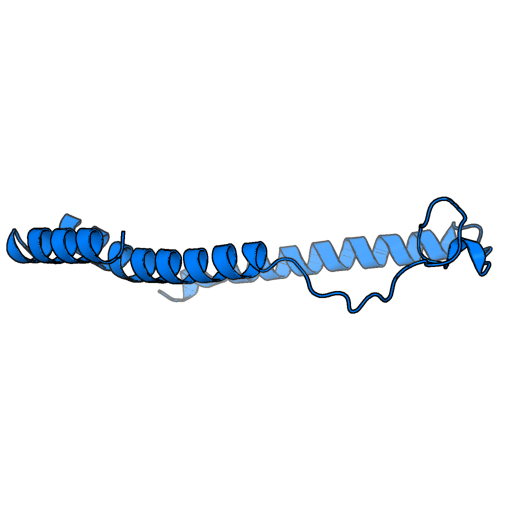91 C CA . ILE A 1 73 ? -14.960 -5.392 1.487 1.00 93.94 73 ILE A CA 1
ATOM 592 C C . ILE A 1 73 ? -14.334 -5.468 2.887 1.00 93.94 73 ILE A C 1
ATOM 594 O O . ILE A 1 73 ? -14.878 -4.878 3.820 1.00 93.94 73 ILE A O 1
ATOM 598 N N . PHE A 1 74 ? -13.172 -6.112 3.027 1.00 94.00 74 PHE A N 1
ATOM 599 C CA . PHE A 1 74 ? -12.462 -6.182 4.310 1.00 94.00 74 PHE A CA 1
ATOM 600 C C . PHE A 1 74 ? -11.950 -4.816 4.791 1.00 94.00 74 PHE A C 1
ATOM 602 O O . PHE A 1 74 ? -11.977 -4.535 5.987 1.00 94.00 74 PHE A O 1
ATOM 609 N N . ASP A 1 75 ? -11.507 -3.939 3.889 1.00 95.88 75 ASP A N 1
ATOM 610 C CA . ASP A 1 75 ? -11.080 -2.580 4.246 1.00 95.88 75 ASP A CA 1
ATOM 611 C C . ASP A 1 75 ? -12.253 -1.760 4.811 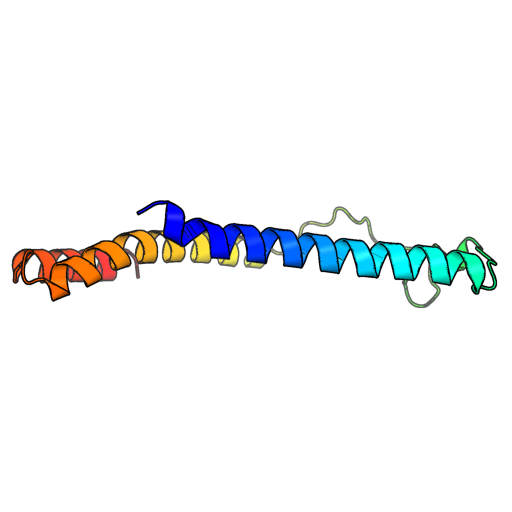1.00 95.88 75 ASP A C 1
ATOM 613 O O . ASP A 1 75 ? -12.120 -1.072 5.826 1.00 95.88 75 ASP A O 1
ATOM 617 N N . LEU A 1 76 ? -13.446 -1.908 4.221 1.00 92.56 76 LEU A N 1
ATOM 618 C CA . LEU A 1 76 ? -14.672 -1.312 4.754 1.00 92.56 76 LEU A CA 1
ATOM 619 C C . LEU A 1 76 ? -15.038 -1.869 6.132 1.00 92.56 76 LEU A C 1
ATOM 621 O O . LEU A 1 76 ? -15.403 -1.094 7.012 1.00 92.56 76 LEU A O 1
ATOM 625 N N . GLU A 1 77 ? -14.925 -3.180 6.347 1.00 93.81 77 GLU A N 1
ATOM 626 C CA . GLU A 1 77 ? -15.154 -3.800 7.659 1.00 93.81 77 GLU A CA 1
ATOM 627 C C . GLU A 1 77 ? -14.246 -3.181 8.732 1.00 93.81 77 GLU A C 1
ATOM 629 O O . GLU A 1 77 ? -14.720 -2.742 9.783 1.00 93.81 77 GLU A O 1
ATOM 634 N N . ILE A 1 78 ? -12.950 -3.055 8.433 1.00 93.94 78 ILE A N 1
ATOM 635 C CA . ILE A 1 78 ? -11.959 -2.456 9.330 1.00 93.94 78 ILE A CA 1
ATOM 636 C C . ILE A 1 78 ? -12.285 -0.981 9.617 1.00 93.94 78 ILE A C 1
ATOM 638 O O . ILE A 1 78 ? -12.154 -0.532 10.761 1.00 93.94 78 ILE A O 1
ATOM 642 N N . ALA A 1 79 ? -12.766 -0.229 8.623 1.00 94.12 79 ALA A N 1
ATOM 643 C CA . ALA A 1 79 ? -13.187 1.158 8.811 1.00 94.12 79 ALA A CA 1
ATOM 644 C C . ALA A 1 79 ? -14.326 1.306 9.843 1.00 94.12 79 ALA A C 1
ATOM 646 O O . ALA A 1 79 ? -14.364 2.308 10.559 1.00 94.12 79 ALA A O 1
ATOM 647 N N . PHE A 1 80 ? -15.218 0.313 9.971 1.00 91.69 80 PHE A N 1
ATOM 648 C CA . PHE A 1 80 ? -16.240 0.263 11.029 1.00 91.69 80 PHE A CA 1
ATOM 649 C C . PHE A 1 80 ? -15.713 -0.304 12.353 1.00 91.69 80 PHE A C 1
ATOM 651 O O . PHE A 1 80 ? -16.146 0.127 13.427 1.00 91.69 80 PHE A O 1
ATOM 658 N N . LEU A 1 81 ? -14.763 -1.239 12.294 1.00 92.81 81 LEU A N 1
ATOM 659 C CA . LEU A 1 81 ? -14.180 -1.870 13.474 1.00 92.81 81 LEU A CA 1
ATOM 660 C C . LEU A 1 81 ? -13.363 -0.880 14.316 1.00 92.81 81 LEU A C 1
ATOM 662 O O . LEU A 1 81 ? -13.432 -0.923 15.542 1.00 92.81 81 LEU A O 1
ATOM 666 N N . PHE A 1 82 ? -12.622 0.039 13.685 1.00 92.62 82 PHE A N 1
ATOM 667 C CA . PHE A 1 82 ? -11.759 0.993 14.393 1.00 92.62 82 PHE A CA 1
ATOM 668 C C . PHE A 1 82 ? -12.515 1.929 15.354 1.00 92.62 82 PHE A C 1
ATOM 670 O O . PHE A 1 82 ? -12.156 1.962 16.534 1.00 92.62 82 PHE A O 1
ATOM 677 N N . PRO A 1 83 ? -13.560 2.672 14.925 1.00 91.56 83 PRO A N 1
ATOM 678 C CA . PRO A 1 83 ? -14.345 3.497 15.840 1.00 91.56 83 PRO A CA 1
ATOM 679 C C . PRO A 1 83 ? -14.965 2.676 16.971 1.00 91.56 83 PRO A C 1
ATOM 681 O O . PRO A 1 83 ? -14.932 3.096 18.123 1.00 91.56 83 PRO A O 1
ATOM 684 N N . TRP A 1 84 ? -15.484 1.484 16.665 1.00 91.94 84 TRP A N 1
ATOM 685 C CA . TRP A 1 84 ? -16.046 0.602 17.683 1.00 91.94 84 TRP A CA 1
ATOM 686 C C . TRP A 1 84 ? -15.001 0.152 18.705 1.00 91.94 84 TRP A C 1
ATOM 688 O O . TRP A 1 84 ? -15.286 0.186 19.897 1.00 91.94 84 TRP A O 1
ATOM 698 N N . ALA A 1 85 ? -13.786 -0.196 18.273 1.00 90.50 85 ALA A N 1
ATOM 699 C CA . ALA A 1 85 ? -12.704 -0.604 19.166 1.00 90.50 85 ALA A CA 1
ATOM 700 C C . ALA A 1 85 ? -12.301 0.516 20.142 1.00 90.50 85 ALA A C 1
ATOM 702 O O . ALA A 1 85 ? -12.097 0.251 21.326 1.00 90.50 85 ALA A O 1
ATOM 703 N N . ILE A 1 86 ? -12.241 1.766 19.665 1.00 90.88 86 ILE A N 1
ATOM 704 C CA . ILE A 1 86 ? -11.941 2.939 20.503 1.00 90.88 86 ILE A CA 1
ATOM 705 C C . ILE A 1 86 ? -13.036 3.135 21.557 1.00 90.88 86 ILE A C 1
ATOM 707 O O . ILE A 1 86 ? -12.758 3.267 22.745 1.00 90.88 86 ILE A O 1
ATOM 711 N N . VAL A 1 87 ? -14.298 3.110 21.135 1.00 89.19 87 VAL A N 1
ATOM 712 C CA . VAL A 1 87 ? -15.441 3.415 22.005 1.00 89.19 87 VAL A CA 1
ATOM 713 C C . VAL A 1 87 ? -15.739 2.256 22.976 1.00 89.19 87 VAL A C 1
ATOM 715 O O . VAL A 1 87 ? -16.192 2.483 24.099 1.00 89.19 87 VAL A O 1
ATOM 718 N N . LEU A 1 88 ? -15.419 1.011 22.599 1.00 86.88 88 LEU A N 1
ATOM 719 C CA . LEU A 1 88 ? -15.463 -0.152 23.490 1.00 86.88 88 LEU A CA 1
ATOM 720 C C . LEU A 1 88 ? -14.464 -0.013 24.650 1.00 86.88 88 LEU A C 1
ATOM 722 O O . LEU A 1 88 ? -14.799 -0.367 25.778 1.00 86.88 88 LEU A O 1
ATOM 726 N N . GLN A 1 89 ? -13.271 0.535 24.392 1.00 79.38 89 GLN A N 1
ATOM 727 C CA . GLN A 1 89 ? -12.273 0.819 25.429 1.00 79.38 89 GLN A CA 1
ATOM 728 C C . GLN A 1 89 ? -12.749 1.899 26.417 1.00 79.38 89 GLN A C 1
ATOM 730 O O . GLN A 1 89 ? -12.398 1.850 27.592 1.00 79.38 89 GLN A O 1
ATOM 735 N N . GLU A 1 90 ? -13.566 2.850 25.963 1.00 81.56 90 GLU A N 1
ATOM 736 C CA . GLU A 1 90 ? -14.159 3.904 26.799 1.00 81.56 90 GLU A CA 1
ATOM 737 C C . GLU A 1 90 ? -15.429 3.444 27.559 1.00 81.56 90 GLU A C 1
ATOM 739 O O . GLU A 1 90 ? -16.121 4.270 28.149 1.00 81.56 90 GLU A O 1
ATOM 744 N N . GLU A 1 91 ? -15.760 2.143 27.530 1.00 73.44 91 GLU A N 1
ATOM 745 C CA . GLU A 1 91 ? -16.952 1.500 28.129 1.00 73.44 91 GLU A CA 1
ATOM 746 C C . GLU A 1 91 ? -18.317 2.091 27.710 1.00 73.44 91 GLU A C 1
ATOM 748 O O . GLU A 1 91 ? -19.361 1.746 28.266 1.00 73.44 91 GLU A O 1
ATOM 753 N N . SER A 1 92 ? -18.366 2.941 26.685 1.00 73.31 92 SER A N 1
ATOM 754 C CA . SER A 1 92 ? -19.558 3.749 26.391 1.00 73.31 92 SER A CA 1
ATOM 755 C C . SER A 1 92 ? -20.648 3.030 25.581 1.00 73.31 92 SER A C 1
ATOM 757 O O . SER A 1 92 ? -21.788 3.493 25.561 1.00 73.31 92 SER A O 1
ATOM 759 N N . VAL A 1 93 ? -20.355 1.877 24.961 1.00 79.62 93 VAL A N 1
ATOM 760 C CA . VAL A 1 93 ? -21.333 1.107 24.150 1.00 79.62 93 VAL A CA 1
ATOM 761 C C . VAL A 1 93 ? -21.974 -0.074 24.894 1.00 79.62 93 VAL A C 1
ATOM 763 O O . VAL A 1 93 ? -22.991 -0.615 24.445 1.00 79.62 93 VAL A O 1
ATOM 766 N N . GLY A 1 94 ? -21.395 -0.487 26.028 1.00 85.31 94 GLY A N 1
ATOM 767 C CA . GLY A 1 94 ? -21.860 -1.620 26.833 1.00 85.31 94 GLY A CA 1
ATOM 768 C C . GLY A 1 94 ? -22.003 -2.948 26.063 1.00 85.31 94 GLY A C 1
ATOM 769 O O . GLY A 1 94 ? -21.515 -3.124 24.946 1.00 85.31 94 GLY A O 1
ATOM 770 N N . MET A 1 95 ? -22.717 -3.910 26.661 1.00 88.00 95 MET A N 1
ATOM 771 C CA . MET A 1 95 ? -22.917 -5.252 26.084 1.00 88.00 95 MET A CA 1
ATOM 772 C C . MET A 1 95 ? -23.683 -5.227 24.751 1.00 88.00 95 MET A C 1
ATOM 774 O O . MET A 1 95 ? -23.441 -6.056 23.877 1.00 88.00 95 MET A O 1
ATOM 778 N N . PHE A 1 96 ? -24.592 -4.265 24.571 1.00 89.56 96 PHE A N 1
ATOM 779 C CA . PHE A 1 96 ? -25.366 -4.135 23.337 1.00 89.56 96 PHE A CA 1
ATOM 780 C C . PHE A 1 96 ? -24.467 -3.827 22.133 1.00 89.56 96 PHE A C 1
ATOM 782 O O . PHE A 1 96 ? -24.553 -4.511 21.115 1.00 89.56 96 PHE A O 1
ATOM 789 N N . GLY A 1 97 ? -23.563 -2.851 22.262 1.00 89.44 97 GLY A N 1
ATOM 790 C CA . GLY A 1 97 ? -22.611 -2.512 21.205 1.00 89.44 97 GLY A CA 1
ATOM 791 C C . GLY A 1 97 ? -21.619 -3.622 20.899 1.00 89.44 97 GLY A C 1
ATOM 792 O O . GLY A 1 97 ? -21.232 -3.804 19.746 1.00 89.44 97 GLY A O 1
ATOM 793 N N . PHE A 1 98 ? -21.232 -4.390 21.917 1.00 90.38 98 PHE A N 1
ATOM 794 C CA . PHE A 1 98 ? -20.395 -5.566 21.727 1.00 90.38 98 PHE A CA 1
ATOM 795 C C . PHE A 1 98 ? -21.107 -6.629 20.878 1.00 90.38 98 PHE A C 1
ATOM 797 O O . PHE A 1 98 ? -20.586 -7.048 19.848 1.00 90.38 98 PHE A O 1
ATOM 804 N N . VAL A 1 99 ? -22.330 -7.012 21.258 1.00 93.38 99 VAL A N 1
ATOM 805 C CA . VAL A 1 99 ? -23.112 -8.027 20.531 1.00 93.38 99 VAL A CA 1
ATOM 806 C C . VAL A 1 99 ? -23.453 -7.568 19.112 1.00 93.38 99 VAL A C 1
ATOM 808 O O . VAL A 1 99 ? -23.345 -8.362 18.180 1.00 93.38 99 VAL A O 1
ATOM 811 N N . ALA A 1 100 ? -23.816 -6.297 18.921 1.00 92.38 100 ALA A N 1
ATOM 812 C CA . ALA A 1 100 ? -24.108 -5.747 17.599 1.00 92.38 100 ALA A CA 1
ATOM 813 C C . ALA A 1 100 ? -22.907 -5.861 16.644 1.00 92.38 100 ALA A C 1
ATOM 815 O O . ALA A 1 100 ? -23.082 -6.263 15.494 1.00 92.38 100 ALA A O 1
ATOM 816 N N . MET A 1 101 ? -21.689 -5.579 17.124 1.00 92.31 101 MET A N 1
ATOM 817 C CA . MET A 1 101 ? -20.483 -5.739 16.309 1.00 92.31 101 MET A CA 1
ATOM 818 C C . MET A 1 101 ? -20.137 -7.209 16.060 1.00 92.31 101 MET A C 1
ATOM 820 O O . MET A 1 101 ? -19.757 -7.562 14.950 1.00 92.31 101 MET A O 1
ATOM 824 N N . MET A 1 102 ? -20.334 -8.097 17.038 1.00 92.81 102 MET A N 1
ATOM 825 C CA . MET A 1 102 ? -20.143 -9.537 16.819 1.00 92.81 102 MET A CA 1
ATOM 826 C C . MET A 1 102 ? -21.079 -10.089 15.735 1.00 92.81 102 MET A C 1
ATOM 828 O O . MET A 1 102 ? -20.667 -10.929 14.938 1.00 92.81 102 MET A O 1
ATOM 832 N N . ILE A 1 103 ? -22.320 -9.595 15.671 1.00 94.94 103 ILE A N 1
ATOM 833 C CA . ILE A 1 103 ? -23.260 -9.938 14.597 1.00 94.94 103 ILE A CA 1
ATOM 834 C C . ILE A 1 103 ? -22.789 -9.359 13.258 1.00 94.94 103 ILE A C 1
ATOM 836 O O . ILE A 1 103 ? -22.815 -10.070 12.261 1.00 94.94 103 ILE A O 1
ATOM 840 N N . PHE A 1 104 ? -22.342 -8.100 13.227 1.00 92.25 104 PHE A N 1
ATOM 841 C CA . PHE A 1 104 ? -21.804 -7.468 12.018 1.00 92.25 104 PHE A CA 1
ATOM 842 C C . PHE A 1 104 ? -20.628 -8.263 11.432 1.00 92.25 104 PHE A C 1
ATOM 844 O O . PHE A 1 104 ? -20.661 -8.613 10.254 1.00 92.25 104 PHE A O 1
ATOM 851 N N . LEU A 1 105 ? -19.652 -8.632 12.268 1.00 91.38 105 LEU A N 1
ATOM 852 C CA . LEU A 1 105 ? -18.508 -9.451 11.863 1.00 91.38 105 LEU A CA 1
ATOM 853 C C . LEU A 1 105 ? -18.944 -10.830 11.360 1.00 91.38 105 LEU A C 1
ATOM 855 O O . LEU A 1 105 ? -18.473 -11.271 10.324 1.00 91.38 105 LEU A O 1
ATOM 859 N N . GLY A 1 106 ? -19.894 -11.486 12.032 1.00 90.75 106 GLY A N 1
ATOM 860 C CA . GLY A 1 106 ? -20.409 -12.786 11.591 1.00 90.75 106 GLY A CA 1
ATOM 861 C C . GLY A 1 106 ? -21.222 -12.763 10.288 1.00 90.75 106 GLY A C 1
ATOM 862 O O . GLY A 1 106 ? -21.518 -13.829 9.759 1.00 90.75 106 GLY A O 1
ATOM 863 N N . ILE A 1 107 ? -21.632 -11.586 9.798 1.00 91.12 107 ILE A N 1
ATOM 864 C CA . ILE A 1 107 ? -22.337 -11.427 8.514 1.00 91.12 107 ILE A CA 1
ATOM 865 C C . ILE A 1 107 ? -21.361 -11.113 7.374 1.00 91.12 107 ILE A C 1
ATOM 867 O O . ILE A 1 107 ? -21.600 -11.537 6.244 1.00 91.12 107 ILE A O 1
ATOM 871 N N . LEU A 1 108 ? -20.326 -10.313 7.645 1.00 84.69 108 LEU A N 1
ATOM 872 C CA . LEU A 1 108 ? -19.371 -9.850 6.632 1.00 84.69 108 LEU A CA 1
ATOM 873 C C . LEU A 1 108 ? -18.184 -10.794 6.411 1.00 84.69 108 LEU A C 1
ATOM 875 O O . LEU A 1 108 ? -17.645 -10.796 5.303 1.00 84.69 108 LEU A O 1
ATOM 879 N N . VAL A 1 109 ? -17.815 -11.582 7.424 1.00 74.50 109 VAL A N 1
ATOM 880 C CA . VAL A 1 109 ? -16.819 -12.665 7.341 1.00 74.50 109 VAL A CA 1
ATOM 881 C C . VAL A 1 109 ? -17.468 -13.948 6.837 1.00 74.50 109 VAL A C 1
ATOM 883 O O . VAL A 1 109 ? -16.876 -14.580 5.932 1.00 74.50 109 VAL A O 1
#

Radius of gyration: 25.89 Å; chains: 1; bounding box: 54×35×60 Å

pLDDT: mean 90.35, std 7.02, range [65.88, 98.38]

Sequence (109 aa):
MLENYIPVLVFIAVGFMMGAMFIMFGKIFSKLLKVDRPNPAKLSPFECGFDEFEDARMKFDVRYYLVAILFIIFDLEIAFLFPWAIVLQEESVGMFGFVAMMIFLGILV

Foldseek 3Di:
DCVVCVVVVVVVVVVVVVVVVVVVVCVVVCVVPPPDDDDPQVVADDDPSDHDDDDPPDDDDCVVVVVVVLVVLVVVLVVVVVVLVVVVVVVNCPPVSVVVNVVVVVVSD

Secondary structure (DSSP, 8-state):
-GGGGHHHHHHHHHHHHHHHHHHHHHHHHHHHH------HHHHS--STTSPP-S-TTPPPPHHHHHHHHHHHHHHHHHHHHHHHHHHHHTT-SHHHHHHHHHHHHHHH-